Protein AF-X1NFJ2-F1 (afdb_monomer_lite)

Radius of gyration: 23.66 Å; chains: 1; bounding box: 31×42×62 Å

pLDDT: 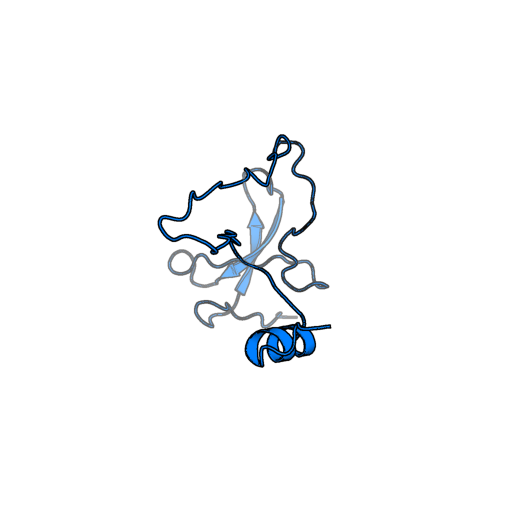mean 71.27, std 18.09, range [36.59, 96.69]

Secondary structure (DSSP, 8-state):
----PBPTTT-PBEEEEE--SSTTTT-EEEEETTTTT---EEES-TT-S----SS---TTS-------------SSTT------S-----HHHHHHHHTT----

Structure (mmCIF, N/CA/C/O backbone):
data_AF-X1NFJ2-F1
#
_entry.id   AF-X1NFJ2-F1
#
loop_
_atom_site.group_PDB
_atom_site.id
_atom_site.type_symbol
_atom_site.label_atom_id
_atom_site.label_alt_id
_atom_site.label_comp_id
_atom_site.label_asym_id
_atom_site.label_entity_id
_atom_site.label_seq_id
_atom_site.pdbx_PDB_ins_code
_atom_site.Cartn_x
_atom_site.Cartn_y
_atom_site.Cartn_z
_atom_site.occupancy
_atom_site.B_iso_or_equiv
_atom_site.auth_seq_id
_atom_site.auth_comp_id
_atom_site.auth_asym_id
_atom_site.auth_atom_id
_atom_site.pdbx_PDB_model_num
ATOM 1 N N . MET A 1 1 ? 9.492 -21.354 -20.645 1.00 36.59 1 MET A N 1
ATOM 2 C CA . MET A 1 1 ? 8.995 -21.420 -19.252 1.00 36.59 1 MET A CA 1
ATOM 3 C C . MET A 1 1 ? 7.998 -20.287 -19.046 1.00 36.59 1 MET A C 1
ATOM 5 O O . MET A 1 1 ? 8.398 -19.133 -18.999 1.00 36.59 1 MET A O 1
ATOM 9 N N . SER A 1 2 ? 6.700 -20.586 -19.053 1.00 46.00 2 SER A N 1
ATOM 10 C CA . SER A 1 2 ? 5.628 -19.600 -18.870 1.00 46.00 2 SER A CA 1
ATOM 11 C C . SER A 1 2 ? 5.333 -19.420 -17.379 1.00 46.00 2 SER A C 1
ATOM 13 O O . SER A 1 2 ? 4.704 -20.284 -16.771 1.00 46.00 2 SER A O 1
ATOM 15 N N . ASN A 1 3 ? 5.788 -18.314 -16.785 1.00 57.44 3 ASN A N 1
ATOM 16 C CA . ASN A 1 3 ? 5.423 -17.939 -15.416 1.00 57.44 3 ASN A CA 1
ATOM 17 C C . ASN A 1 3 ? 3.899 -17.736 -15.329 1.00 57.44 3 ASN A C 1
ATOM 19 O O . ASN A 1 3 ? 3.355 -16.826 -15.950 1.00 57.44 3 ASN A O 1
ATOM 23 N N . ASN A 1 4 ? 3.208 -18.595 -14.573 1.00 74.81 4 ASN A N 1
ATOM 24 C CA . ASN A 1 4 ? 1.748 -18.595 -14.418 1.00 74.81 4 ASN A CA 1
ATOM 25 C C . ASN A 1 4 ? 1.296 -17.590 -13.342 1.00 74.81 4 ASN A C 1
ATOM 27 O O . ASN A 1 4 ? 0.683 -17.955 -12.340 1.00 74.81 4 ASN A O 1
ATOM 31 N N . ILE A 1 5 ? 1.661 -16.319 -13.511 1.00 86.25 5 ILE A N 1
ATOM 32 C CA . ILE A 1 5 ? 1.268 -15.251 -12.585 1.00 86.25 5 ILE A CA 1
ATOM 33 C C . ILE A 1 5 ? -0.131 -14.779 -12.967 1.00 86.25 5 ILE A C 1
ATOM 35 O O . ILE A 1 5 ? -0.373 -14.379 -14.107 1.00 86.25 5 ILE A O 1
ATOM 39 N N . ARG A 1 6 ? -1.059 -14.817 -12.008 1.00 91.69 6 ARG A N 1
ATOM 40 C CA . ARG A 1 6 ? -2.436 -14.346 -12.184 1.00 91.69 6 ARG A CA 1
ATOM 41 C C . ARG A 1 6 ? -2.616 -12.958 -11.588 1.00 91.69 6 ARG A C 1
ATOM 43 O O . ARG A 1 6 ? -2.053 -12.631 -10.550 1.00 91.69 6 ARG A O 1
ATOM 50 N N . CYS A 1 7 ? -3.429 -12.148 -12.252 1.00 92.44 7 CYS A N 1
ATOM 51 C CA . CYS A 1 7 ? -3.769 -10.808 -11.807 1.00 92.44 7 CYS A CA 1
ATOM 52 C C . CYS A 1 7 ? -4.624 -10.876 -10.527 1.00 92.44 7 CYS A C 1
ATOM 54 O O . CYS A 1 7 ? -5.689 -11.495 -10.570 1.00 92.44 7 CYS A O 1
ATOM 56 N N . PRO A 1 8 ? -4.250 -10.191 -9.430 1.00 91.25 8 PRO A N 1
ATOM 57 C CA . PRO A 1 8 ? -5.022 -10.214 -8.182 1.00 91.25 8 PRO A CA 1
ATOM 58 C C . PRO A 1 8 ? -6.396 -9.543 -8.320 1.00 91.25 8 PRO A C 1
ATOM 60 O O . PRO A 1 8 ? -7.315 -9.849 -7.572 1.00 91.25 8 PRO A O 1
ATOM 63 N N . LYS A 1 9 ? -6.558 -8.653 -9.307 1.00 92.75 9 LYS A N 1
ATOM 64 C CA . LYS A 1 9 ? -7.802 -7.913 -9.534 1.00 92.75 9 LYS A CA 1
ATOM 65 C C . LYS A 1 9 ? -8.843 -8.673 -10.359 1.00 92.75 9 LYS A C 1
ATOM 67 O O . LYS A 1 9 ? -10.034 -8.481 -10.158 1.00 92.75 9 LYS A O 1
ATOM 72 N N . CYS A 1 10 ? -8.419 -9.470 -11.342 1.00 94.12 10 CYS A N 1
ATOM 73 C CA . CYS A 1 10 ? -9.346 -10.093 -12.301 1.00 94.12 10 CYS A CA 1
ATOM 74 C C . CYS A 1 10 ? -9.048 -11.561 -12.630 1.00 94.12 10 CYS A C 1
ATOM 76 O O . CYS A 1 10 ? -9.718 -12.140 -13.477 1.00 94.12 10 CYS A O 1
ATOM 78 N N . GLY A 1 11 ? -8.023 -12.161 -12.021 1.00 91.00 11 GLY A N 1
ATOM 79 C CA . GLY A 1 11 ? -7.672 -13.574 -12.190 1.00 91.00 11 GLY A CA 1
ATOM 80 C C . GLY A 1 11 ? -7.032 -13.952 -13.532 1.00 91.00 11 GLY A C 1
ATOM 81 O O . GLY A 1 11 ? -6.497 -15.052 -13.653 1.00 91.00 11 GLY A O 1
ATOM 82 N N . LEU A 1 12 ? -7.043 -13.058 -14.525 1.00 93.50 12 LEU A N 1
ATOM 83 C CA . LEU A 1 12 ? -6.434 -13.276 -15.840 1.00 93.50 12 LEU A CA 1
ATOM 84 C C . LEU A 1 12 ? -4.898 -13.302 -15.769 1.00 93.50 12 LEU A C 1
ATOM 86 O O . LEU A 1 12 ? -4.317 -12.713 -14.853 1.00 93.50 12 LEU A O 1
ATOM 90 N N . PRO A 1 13 ? -4.215 -13.959 -16.724 1.00 94.00 13 PRO A N 1
ATOM 91 C CA . PRO A 1 13 ? -2.762 -14.074 -16.701 1.00 94.00 13 PRO A CA 1
ATOM 92 C C . PRO A 1 13 ? -2.085 -12.706 -16.821 1.00 94.00 13 PRO A C 1
ATOM 94 O O . PRO A 1 13 ? -2.581 -11.794 -17.494 1.00 94.00 13 PRO A O 1
ATOM 97 N N . MET A 1 14 ? -0.932 -12.569 -16.179 1.00 93.88 14 MET A N 1
ATOM 98 C CA . MET A 1 14 ? -0.068 -11.402 -16.288 1.00 93.88 14 MET A CA 1
ATOM 99 C C . MET A 1 14 ? 1.074 -11.666 -17.263 1.00 93.88 14 MET A C 1
ATOM 101 O O . MET A 1 14 ? 1.581 -12.779 -17.369 1.00 93.88 14 MET A O 1
ATOM 105 N N . ILE A 1 15 ? 1.489 -10.621 -17.972 1.00 93.25 15 ILE A N 1
ATOM 106 C CA . ILE A 1 15 ? 2.561 -10.680 -18.964 1.00 93.25 15 ILE A CA 1
ATOM 107 C C . ILE A 1 15 ? 3.666 -9.692 -18.619 1.00 93.25 15 ILE A C 1
ATOM 109 O O . ILE A 1 15 ? 3.402 -8.585 -18.153 1.00 93.25 15 ILE A O 1
ATOM 113 N N . GLN A 1 16 ? 4.909 -10.085 -18.872 1.00 92.62 16 GLN A N 1
ATOM 114 C CA . GLN A 1 16 ? 6.056 -9.213 -18.677 1.00 92.62 16 GLN A CA 1
ATOM 115 C C . GLN A 1 16 ? 6.051 -8.094 -19.725 1.00 92.62 16 GLN A C 1
ATOM 117 O O . GLN A 1 16 ? 6.015 -8.353 -20.928 1.00 92.62 16 GLN A O 1
ATOM 122 N N . ARG A 1 17 ? 6.100 -6.845 -19.276 1.00 91.44 17 ARG A N 1
ATOM 123 C CA . ARG A 1 17 ? 6.156 -5.638 -20.101 1.00 91.44 17 ARG A CA 1
ATOM 124 C C . ARG A 1 17 ? 7.343 -4.783 -19.681 1.00 91.44 17 ARG A C 1
ATOM 126 O O . ARG A 1 17 ? 7.821 -4.880 -18.557 1.00 91.44 17 ARG A O 1
ATOM 133 N N . THR A 1 18 ? 7.786 -3.919 -20.585 1.00 91.75 18 THR A N 1
ATOM 134 C CA . THR A 1 18 ? 8.838 -2.934 -20.319 1.00 91.75 18 THR A CA 1
ATOM 135 C C . THR A 1 18 ? 8.233 -1.539 -20.362 1.00 91.75 18 THR A C 1
ATOM 137 O O . THR A 1 18 ? 7.508 -1.199 -21.304 1.00 91.75 18 THR A O 1
ATOM 140 N N . ALA A 1 19 ? 8.509 -0.728 -19.345 1.00 90.69 19 ALA A N 1
ATOM 141 C CA . ALA A 1 19 ? 8.082 0.660 -19.302 1.00 90.69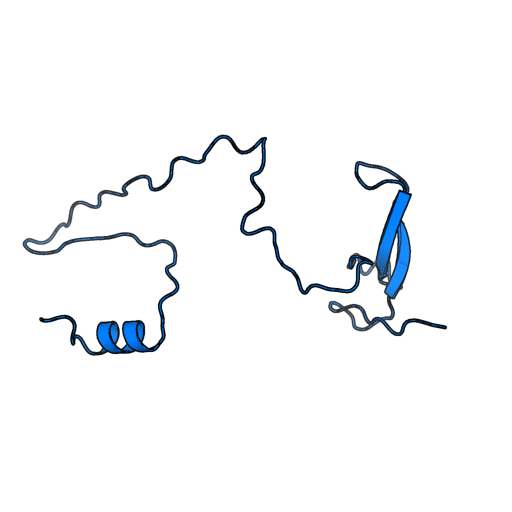 19 ALA A CA 1
ATOM 142 C C . ALA A 1 19 ? 8.812 1.457 -20.391 1.00 90.69 19 ALA A C 1
ATOM 144 O O . ALA A 1 19 ? 10.036 1.445 -20.481 1.00 90.69 19 ALA A O 1
ATOM 145 N N . LYS A 1 20 ? 8.047 2.140 -21.247 1.00 90.56 20 LYS A N 1
ATOM 146 C CA . LYS A 1 20 ? 8.594 2.858 -22.410 1.00 90.56 20 LYS A CA 1
ATOM 147 C C . LYS A 1 20 ? 8.984 4.308 -22.112 1.00 90.56 20 LYS A C 1
ATOM 149 O O . LYS A 1 20 ? 9.751 4.886 -22.871 1.00 90.56 20 LYS A O 1
ATOM 154 N N . ARG A 1 21 ? 8.394 4.928 -21.085 1.00 87.31 21 ARG A N 1
ATOM 155 C CA . ARG A 1 21 ? 8.520 6.363 -20.774 1.00 87.31 21 ARG A CA 1
ATOM 156 C C . ARG A 1 21 ? 8.434 6.595 -19.264 1.00 87.31 21 ARG A C 1
ATOM 158 O O . ARG A 1 21 ? 7.878 5.760 -18.552 1.00 87.31 21 ARG A O 1
ATOM 165 N N . GLY A 1 22 ? 8.914 7.754 -18.815 1.00 85.62 22 GLY A N 1
ATOM 166 C CA . GLY A 1 22 ? 8.852 8.195 -17.420 1.00 85.62 22 GLY A CA 1
ATOM 167 C C . GLY A 1 22 ? 10.031 7.713 -16.560 1.00 85.62 22 GLY A C 1
ATOM 168 O O . GLY A 1 22 ? 10.973 7.131 -17.095 1.00 85.62 22 GLY A O 1
ATOM 169 N N . PRO A 1 23 ? 9.976 7.934 -15.234 1.00 80.25 23 PRO A N 1
ATOM 170 C CA . PRO A 1 23 ? 11.082 7.651 -14.308 1.00 80.25 23 PRO A CA 1
ATOM 171 C C . PRO A 1 23 ? 11.542 6.187 -14.285 1.00 80.25 23 PRO A C 1
ATOM 173 O O . PRO A 1 23 ? 12.698 5.911 -13.999 1.00 80.25 23 PRO A O 1
ATOM 176 N N . ASN A 1 24 ? 10.644 5.258 -14.628 1.00 78.19 24 ASN A N 1
ATOM 177 C CA . ASN A 1 24 ? 10.908 3.818 -14.646 1.00 78.19 24 ASN A CA 1
ATOM 178 C C . ASN A 1 24 ? 11.157 3.271 -16.066 1.00 78.19 24 ASN A C 1
ATOM 180 O O . ASN A 1 24 ? 11.025 2.067 -16.282 1.00 78.19 24 ASN A O 1
ATOM 184 N N . ALA A 1 25 ? 11.441 4.126 -17.058 1.00 87.19 25 ALA A N 1
ATOM 185 C CA . ALA A 1 25 ? 11.681 3.696 -18.438 1.00 87.19 25 ALA A CA 1
ATOM 186 C C . ALA A 1 25 ? 12.822 2.663 -18.523 1.00 87.19 25 ALA A C 1
ATOM 188 O O . ALA A 1 25 ? 13.845 2.792 -17.861 1.00 87.19 25 ALA A O 1
ATOM 189 N N . GLY A 1 26 ? 12.630 1.613 -19.323 1.00 88.44 26 GLY A N 1
ATOM 190 C CA . GLY A 1 26 ? 13.538 0.461 -19.394 1.00 88.44 26 GLY A CA 1
ATOM 191 C C . GLY A 1 26 ? 13.308 -0.590 -18.299 1.00 88.44 26 GLY A C 1
ATOM 192 O O . GLY A 1 26 ? 13.684 -1.748 -18.485 1.00 88.44 26 GLY A O 1
ATOM 193 N N . GLY A 1 27 ? 12.616 -0.240 -17.209 1.00 89.25 27 GLY A N 1
ATOM 194 C CA . GLY A 1 27 ? 12.215 -1.174 -16.160 1.00 89.25 27 GLY A CA 1
ATOM 195 C C . GLY A 1 27 ? 11.179 -2.182 -16.655 1.00 89.25 27 GLY A C 1
ATOM 196 O O . GLY A 1 27 ? 10.252 -1.840 -17.400 1.00 89.25 27 GLY A O 1
ATOM 197 N N . LYS A 1 28 ? 11.326 -3.442 -16.242 1.00 90.38 28 LYS A N 1
ATOM 198 C CA . LYS A 1 28 ? 10.374 -4.510 -16.557 1.00 90.38 28 LYS A CA 1
ATOM 199 C C . LYS A 1 28 ? 9.361 -4.666 -15.409 1.00 90.38 28 LYS A C 1
ATOM 201 O O . LYS A 1 28 ? 9.725 -4.586 -14.241 1.00 90.38 28 LYS A O 1
ATOM 206 N N . PHE A 1 29 ? 8.098 -4.924 -15.738 1.00 92.19 29 PHE A N 1
ATOM 207 C CA . PHE A 1 29 ? 7.015 -5.195 -14.784 1.00 92.19 29 PHE A CA 1
ATOM 208 C C . PHE A 1 29 ? 6.034 -6.232 -15.352 1.00 92.19 29 PHE A C 1
ATOM 210 O O . PHE A 1 29 ? 5.960 -6.425 -16.564 1.00 92.19 29 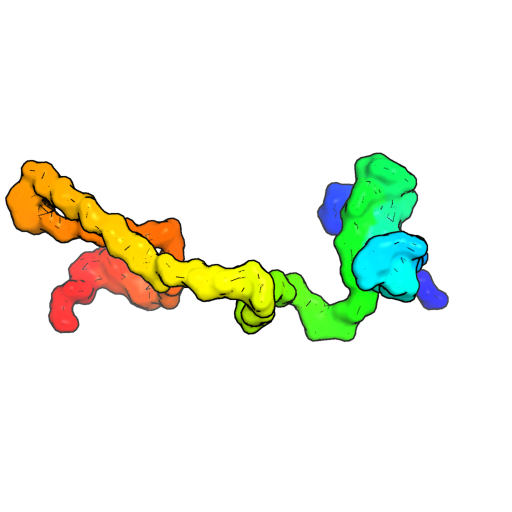PHE A O 1
ATOM 217 N N . TYR A 1 30 ? 5.246 -6.892 -14.509 1.00 92.81 30 TYR A N 1
ATOM 218 C CA . TYR A 1 30 ? 4.106 -7.694 -14.947 1.00 92.81 30 TYR A CA 1
ATOM 219 C C . TYR A 1 30 ? 2.878 -6.801 -15.114 1.00 92.81 30 TYR A C 1
ATOM 221 O O . TYR A 1 30 ? 2.475 -6.119 -14.180 1.00 92.81 30 TYR A O 1
ATOM 229 N N . GLY A 1 31 ? 2.252 -6.812 -16.288 1.00 93.00 31 GLY A N 1
ATOM 230 C CA . GLY A 1 31 ? 0.979 -6.137 -16.548 1.00 93.00 31 GLY A CA 1
ATOM 231 C C . GLY A 1 31 ? -0.127 -7.139 -16.858 1.00 93.00 31 GLY A C 1
ATOM 232 O O . GLY A 1 31 ? 0.127 -8.169 -17.484 1.00 93.00 31 GLY A O 1
ATOM 233 N N . CYS A 1 32 ? -1.362 -6.843 -16.450 1.00 94.94 32 CYS A N 1
ATOM 234 C CA . CYS A 1 32 ? -2.506 -7.689 -16.788 1.00 94.94 32 CYS A CA 1
ATOM 235 C C . CYS A 1 32 ? -2.668 -7.848 -18.314 1.00 94.94 32 CYS A C 1
ATOM 237 O O . CYS A 1 32 ? -2.577 -6.878 -19.075 1.00 94.94 32 CYS A O 1
ATOM 239 N N . SER A 1 33 ? -2.937 -9.076 -18.767 1.00 94.75 33 SER A N 1
ATOM 240 C CA . SER A 1 33 ? -3.224 -9.375 -20.180 1.00 94.75 33 SER A CA 1
ATOM 241 C C . SER A 1 33 ? -4.458 -8.641 -20.710 1.00 94.75 33 SER A C 1
ATOM 243 O O . SER A 1 33 ? -4.500 -8.302 -21.887 1.00 94.75 33 SER A O 1
ATOM 245 N N . ASN A 1 34 ? -5.418 -8.313 -19.842 1.00 95.94 34 ASN A N 1
ATOM 246 C CA . ASN A 1 34 ? -6.663 -7.626 -20.198 1.00 95.94 34 ASN A CA 1
ATOM 247 C C . ASN A 1 34 ? -6.545 -6.089 -20.222 1.00 95.94 34 ASN A C 1
ATOM 249 O O . ASN A 1 34 ? -7.541 -5.376 -20.101 1.00 95.94 34 ASN A O 1
ATOM 253 N N . TYR A 1 35 ? -5.337 -5.537 -20.321 1.00 92.38 35 TYR A N 1
ATOM 254 C CA . TYR A 1 35 ? -5.163 -4.105 -20.563 1.00 92.38 35 TYR A CA 1
ATOM 255 C C . TYR A 1 35 ? -5.763 -3.724 -21.936 1.00 92.38 35 TYR A C 1
ATOM 257 O O . TYR A 1 35 ? -5.489 -4.428 -22.907 1.00 92.38 35 TYR A O 1
ATOM 265 N N . PRO A 1 36 ? -6.534 -2.622 -22.068 1.00 94.62 36 PRO A N 1
ATOM 266 C CA . PRO A 1 36 ? -6.695 -1.511 -21.119 1.00 94.62 36 PRO A CA 1
ATOM 267 C C . PRO A 1 36 ? -7.822 -1.667 -20.085 1.00 94.62 36 PRO A C 1
ATOM 269 O O . PRO A 1 36 ? -7.927 -0.824 -19.194 1.00 94.62 36 PRO A O 1
ATOM 272 N N . LYS A 1 37 ? -8.649 -2.719 -20.173 1.00 96.69 37 LYS A N 1
ATOM 273 C CA . LYS A 1 37 ? -9.786 -2.953 -19.261 1.00 96.69 37 LYS A CA 1
ATOM 274 C C . LYS A 1 37 ? -9.335 -3.224 -17.822 1.00 96.69 37 LYS A C 1
ATOM 276 O O . LYS A 1 37 ? -9.991 -2.796 -16.879 1.00 96.69 37 LYS A O 1
ATOM 281 N N . CYS A 1 38 ? -8.193 -3.885 -17.644 1.00 94.88 38 CYS A N 1
ATOM 282 C CA . CYS A 1 38 ? -7.544 -4.068 -16.348 1.00 94.88 38 CYS A CA 1
ATOM 283 C C . CYS A 1 38 ? -6.127 -3.477 -16.374 1.00 94.88 38 CYS A C 1
ATOM 285 O O . CYS A 1 38 ? -5.300 -3.877 -17.191 1.00 94.88 38 CYS A O 1
ATOM 287 N N . LYS A 1 39 ? -5.854 -2.514 -15.484 1.00 94.31 39 LYS A N 1
ATOM 288 C CA . LYS A 1 39 ? -4.584 -1.763 -15.406 1.00 94.31 39 LYS A CA 1
ATOM 289 C C . LYS A 1 39 ? -3.664 -2.224 -14.266 1.00 94.31 39 LYS A C 1
ATOM 291 O O . LYS A 1 39 ? -2.714 -1.525 -13.947 1.00 94.31 39 LYS A O 1
ATOM 296 N N . GLU A 1 40 ? -3.965 -3.369 -13.657 1.00 93.88 40 GLU A N 1
ATOM 297 C CA . GLU A 1 40 ? -3.182 -3.929 -12.553 1.00 93.88 40 GLU A CA 1
ATOM 298 C C . GLU A 1 40 ? -1.759 -4.294 -13.003 1.00 93.88 40 GLU A C 1
ATOM 300 O O . GLU A 1 40 ? -1.578 -4.889 -14.078 1.00 93.88 40 GLU A O 1
ATOM 305 N N . THR A 1 41 ? -0.765 -3.969 -12.173 1.00 92.38 41 THR A N 1
ATOM 306 C CA . THR A 1 41 ? 0.656 -4.227 -12.441 1.00 92.38 41 THR A CA 1
ATOM 307 C C . THR A 1 41 ? 1.370 -4.761 -11.207 1.00 92.38 41 THR A C 1
ATOM 309 O O . THR A 1 41 ? 1.108 -4.290 -10.108 1.00 92.38 41 THR A O 1
ATOM 312 N N . LEU A 1 42 ? 2.321 -5.675 -11.391 1.00 89.19 42 LEU A N 1
ATOM 313 C CA . LEU A 1 42 ? 3.188 -6.194 -10.332 1.00 89.19 42 LEU A CA 1
ATOM 314 C C . LEU A 1 42 ? 4.670 -5.985 -10.701 1.00 89.19 42 LEU A C 1
ATOM 316 O O . LEU A 1 42 ? 5.014 -6.045 -11.885 1.00 89.19 42 LEU A O 1
ATOM 320 N N . PRO A 1 43 ? 5.561 -5.751 -9.725 1.00 88.12 43 PRO A N 1
ATOM 321 C CA . PRO A 1 43 ? 7.006 -5.710 -9.956 1.00 88.12 43 PRO A CA 1
ATOM 322 C C . PRO A 1 43 ? 7.566 -7.102 -10.315 1.00 88.12 43 PRO A C 1
ATOM 324 O O . PRO A 1 43 ? 6.923 -8.119 -10.062 1.00 88.12 43 PRO A O 1
ATOM 327 N N . ILE A 1 44 ? 8.755 -7.156 -10.932 1.00 81.88 44 ILE A N 1
ATOM 328 C CA . ILE A 1 44 ? 9.401 -8.419 -11.361 1.00 81.88 44 ILE A CA 1
ATOM 329 C C . ILE A 1 44 ? 10.359 -9.004 -10.321 1.00 81.88 44 ILE A C 1
ATOM 331 O O . ILE A 1 44 ? 10.652 -10.196 -10.389 1.00 81.88 44 ILE A O 1
ATOM 335 N N . ASP A 1 45 ? 10.798 -8.224 -9.333 1.00 74.12 45 ASP A N 1
ATOM 336 C CA . ASP A 1 45 ? 11.763 -8.712 -8.351 1.00 74.12 45 ASP A CA 1
ATOM 337 C C . ASP A 1 45 ? 11.115 -9.586 -7.270 1.00 74.12 45 ASP A C 1
ATOM 339 O O . ASP A 1 45 ? 10.472 -9.148 -6.316 1.00 74.12 45 ASP A O 1
ATOM 343 N N . SER A 1 46 ? 11.329 -10.882 -7.456 1.00 53.31 46 SER A N 1
ATOM 344 C CA . SER A 1 46 ? 11.083 -11.983 -6.538 1.00 53.31 46 SER A CA 1
ATOM 345 C C . SER A 1 46 ? 12.064 -11.959 -5.360 1.00 53.31 46 SER A C 1
ATOM 347 O O . SER A 1 46 ? 13.191 -12.427 -5.521 1.00 53.31 46 SER A O 1
ATOM 349 N N . ARG A 1 47 ? 11.625 -11.434 -4.198 1.00 50.44 47 ARG A N 1
ATOM 350 C CA . ARG A 1 47 ? 12.008 -11.834 -2.811 1.00 50.44 47 ARG A CA 1
ATOM 351 C C . ARG A 1 47 ? 11.477 -10.923 -1.685 1.00 50.44 47 ARG A C 1
ATOM 353 O O . ARG A 1 47 ? 11.991 -10.982 -0.574 1.00 50.44 47 ARG A O 1
ATOM 360 N N . ASN A 1 48 ? 10.439 -10.119 -1.898 1.00 42.81 48 ASN A N 1
ATOM 361 C CA . ASN A 1 48 ? 9.669 -9.601 -0.769 1.00 42.81 48 ASN A CA 1
ATOM 362 C C . ASN A 1 48 ? 8.252 -9.227 -1.207 1.00 42.81 48 ASN A C 1
ATOM 364 O O . ASN A 1 48 ? 8.055 -8.563 -2.221 1.00 42.81 48 ASN A O 1
ATOM 368 N N . THR A 1 49 ? 7.289 -9.702 -0.420 1.00 46.66 49 THR A N 1
ATOM 369 C CA . THR A 1 49 ? 5.985 -9.105 -0.082 1.00 46.66 49 THR A CA 1
ATOM 370 C C . THR A 1 49 ? 5.954 -7.575 -0.246 1.00 46.66 49 THR A C 1
ATOM 372 O O . THR A 1 49 ? 7.014 -6.950 -0.236 1.00 46.66 49 THR A O 1
ATOM 375 N N . PRO A 1 50 ? 4.777 -6.921 -0.326 1.00 45.78 50 PRO A N 1
ATOM 376 C CA . PRO A 1 50 ? 4.712 -5.470 -0.281 1.00 45.78 50 PRO A CA 1
ATOM 377 C C . PRO A 1 50 ? 5.198 -5.000 1.094 1.00 45.78 50 PRO A C 1
ATOM 379 O O . PRO A 1 50 ? 4.421 -4.779 2.014 1.00 45.78 50 PRO A O 1
ATOM 382 N N . GLN A 1 51 ? 6.505 -4.811 1.232 1.00 44.44 51 GLN A N 1
ATOM 383 C CA . GLN A 1 51 ? 7.012 -3.732 2.041 1.00 44.44 51 GLN A CA 1
ATOM 384 C C . GLN A 1 51 ? 6.648 -2.493 1.232 1.00 44.44 51 GLN A C 1
ATOM 386 O O . GLN A 1 51 ? 7.400 -2.024 0.381 1.00 44.44 51 GLN A O 1
ATOM 391 N N . GLY A 1 52 ? 5.435 -1.979 1.463 1.00 44.53 52 GLY A N 1
ATOM 392 C CA . GLY A 1 52 ? 5.273 -0.538 1.371 1.00 44.53 52 GLY A CA 1
ATOM 393 C C . GLY A 1 52 ? 6.453 0.068 2.123 1.00 44.53 52 GLY A C 1
ATOM 394 O O . GLY A 1 52 ? 6.865 -0.475 3.149 1.00 44.53 52 GLY A O 1
ATOM 395 N N . ASN A 1 53 ? 7.050 1.117 1.575 1.00 47.88 53 ASN A N 1
ATOM 396 C CA . ASN A 1 53 ? 8.165 1.809 2.204 1.00 47.88 53 ASN A CA 1
ATOM 397 C C . ASN A 1 53 ? 7.713 2.484 3.514 1.00 47.88 53 ASN A C 1
ATOM 399 O O . ASN A 1 53 ? 7.637 3.704 3.597 1.00 47.88 53 ASN A O 1
ATOM 403 N N . TYR A 1 54 ? 7.414 1.698 4.545 1.00 46.56 54 TYR A N 1
ATOM 404 C CA . TYR A 1 54 ? 7.449 2.114 5.934 1.00 46.56 54 TYR A CA 1
ATOM 405 C C . TYR A 1 54 ? 8.930 2.175 6.308 1.00 46.56 54 TYR A C 1
ATOM 407 O O . TYR A 1 54 ? 9.522 1.172 6.697 1.00 46.56 54 TYR A O 1
ATOM 415 N N . GLY A 1 55 ? 9.542 3.343 6.090 1.00 44.44 55 GLY A N 1
ATOM 416 C CA . GLY A 1 55 ? 10.913 3.628 6.524 1.00 44.44 55 GLY A CA 1
ATOM 417 C C . GLY A 1 55 ? 11.906 4.083 5.452 1.00 44.44 55 GLY A C 1
ATOM 418 O O . GLY A 1 55 ? 13.070 4.263 5.785 1.00 44.44 55 GLY A O 1
ATOM 419 N N . GLN A 1 56 ? 11.509 4.308 4.192 1.00 52.00 56 GLN A N 1
ATOM 420 C CA . GLN A 1 56 ? 12.391 5.054 3.282 1.00 52.00 56 GLN A CA 1
ATOM 421 C C . GLN A 1 56 ? 12.179 6.551 3.495 1.00 52.00 56 GLN A C 1
ATOM 423 O O . GLN A 1 56 ? 11.098 7.074 3.221 1.00 52.00 56 GLN A O 1
ATOM 428 N N . GLU A 1 57 ? 13.213 7.233 3.984 1.00 48.31 57 GLU A N 1
ATOM 429 C CA . GLU A 1 57 ? 13.231 8.687 4.097 1.00 48.31 57 GLU A CA 1
ATOM 430 C C . GLU A 1 57 ? 13.040 9.309 2.711 1.00 48.31 57 GLU A C 1
ATOM 432 O O . GLU A 1 57 ? 13.912 9.285 1.836 1.00 48.31 57 GLU A O 1
ATOM 437 N N . ASN A 1 58 ? 11.859 9.877 2.487 1.00 52.22 58 ASN A N 1
ATOM 438 C CA . ASN A 1 58 ? 11.636 10.740 1.346 1.00 52.22 58 ASN A CA 1
ATOM 439 C C . ASN A 1 58 ? 12.484 12.000 1.558 1.00 52.22 58 ASN A C 1
ATOM 441 O O . ASN A 1 58 ? 12.094 12.894 2.297 1.00 52.22 58 ASN A O 1
ATOM 445 N N . LYS A 1 59 ? 13.605 12.122 0.845 1.00 50.81 59 LYS A N 1
ATOM 446 C CA . LYS A 1 59 ? 14.453 13.335 0.795 1.00 50.81 59 LYS A CA 1
ATOM 447 C C . LYS A 1 59 ? 13.720 14.630 0.381 1.00 50.81 59 LYS A C 1
ATOM 449 O O . LYS A 1 59 ? 14.283 15.714 0.474 1.00 50.81 59 LYS A O 1
ATOM 454 N N . TYR A 1 60 ? 12.472 14.514 -0.079 1.00 53.12 60 TYR A N 1
ATOM 455 C CA . TYR A 1 60 ? 11.565 15.621 -0.406 1.00 53.12 60 TYR A CA 1
ATOM 456 C C . TYR A 1 60 ? 10.375 15.761 0.559 1.00 53.12 60 TYR A C 1
ATOM 458 O O . TYR A 1 60 ? 9.619 16.725 0.452 1.00 53.12 60 TYR A O 1
ATOM 466 N N . MET A 1 61 ? 10.206 14.846 1.517 1.00 46.62 61 MET A N 1
ATOM 467 C CA . MET A 1 61 ? 9.358 15.082 2.680 1.00 46.62 61 MET A CA 1
ATOM 468 C C . MET A 1 61 ? 10.222 15.798 3.704 1.00 46.62 61 MET A C 1
ATOM 470 O O . MET A 1 61 ? 10.951 15.174 4.468 1.00 46.62 61 MET A O 1
ATOM 474 N N . LYS A 1 62 ? 10.157 17.134 3.701 1.00 50.22 62 LYS A N 1
ATOM 475 C CA . LYS A 1 62 ? 10.548 17.895 4.886 1.00 50.22 62 LYS A CA 1
ATOM 476 C C . LYS A 1 62 ? 9.813 17.261 6.061 1.00 50.22 62 LYS A C 1
ATOM 478 O O . LYS A 1 62 ? 8.591 17.149 6.000 1.00 50.22 62 LYS A O 1
ATOM 483 N N . GLN A 1 63 ? 10.597 16.782 7.021 1.00 56.84 63 GLN A N 1
ATOM 484 C CA . GLN A 1 63 ? 10.206 16.311 8.342 1.00 56.84 63 GLN A CA 1
ATOM 485 C C . GLN A 1 63 ? 8.814 16.830 8.710 1.00 56.84 63 GLN A C 1
ATOM 487 O O . GLN A 1 63 ? 8.642 18.017 8.983 1.00 56.84 63 GLN A O 1
ATOM 492 N N . ILE A 1 64 ? 7.798 15.971 8.601 1.00 51.78 64 ILE A N 1
ATOM 493 C CA . ILE A 1 64 ? 6.484 16.334 9.109 1.00 51.78 64 ILE A CA 1
ATOM 494 C C . ILE A 1 64 ? 6.645 16.276 10.625 1.00 51.78 64 ILE A C 1
ATOM 496 O O 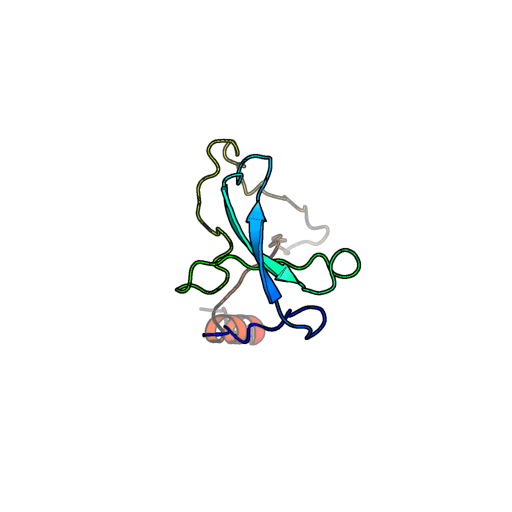. ILE A 1 64 ? 6.711 15.185 11.188 1.00 51.78 64 ILE A O 1
ATOM 500 N N . ASP A 1 65 ? 6.791 17.436 11.263 1.00 51.56 65 ASP A N 1
ATOM 501 C CA . ASP A 1 65 ? 6.784 17.547 12.717 1.00 51.56 65 ASP A CA 1
ATOM 502 C C . ASP A 1 65 ? 5.407 17.089 13.215 1.00 51.56 65 ASP A C 1
ATOM 504 O O . ASP A 1 65 ? 4.420 17.824 13.186 1.00 51.56 65 ASP A O 1
ATOM 508 N N . PHE A 1 66 ? 5.327 15.821 13.613 1.00 46.69 66 PHE A N 1
ATOM 509 C CA . PHE A 1 66 ? 4.218 15.257 14.367 1.00 46.69 66 PHE A CA 1
ATOM 510 C C . PHE A 1 66 ? 4.754 14.649 15.669 1.00 46.69 66 PHE A C 1
ATOM 512 O O . PHE A 1 66 ? 5.859 14.104 15.685 1.00 46.69 66 PHE A O 1
ATOM 519 N N . PRO A 1 67 ? 3.962 14.695 16.754 1.00 49.47 67 PRO A N 1
ATOM 520 C CA . PRO A 1 67 ? 2.551 15.059 16.759 1.00 49.47 67 PRO A CA 1
ATOM 521 C C . PRO A 1 67 ? 2.320 16.553 17.004 1.00 49.47 67 PRO A C 1
ATOM 523 O O . PRO A 1 67 ? 2.826 17.126 17.967 1.00 49.47 67 PRO A O 1
ATOM 526 N N . HIS A 1 68 ? 1.454 17.168 16.194 1.00 51.06 68 HIS A N 1
ATOM 527 C CA . HIS A 1 68 ? 0.702 18.310 16.697 1.00 51.06 68 HIS A CA 1
ATOM 528 C C . HIS A 1 68 ? -0.097 17.816 17.903 1.00 51.06 68 HIS A C 1
ATOM 530 O O . HIS A 1 68 ? -0.991 16.980 17.769 1.00 51.06 68 HIS A O 1
ATOM 536 N N . SER A 1 69 ? 0.240 18.306 19.092 1.00 51.19 69 SER A N 1
ATOM 537 C CA . SER A 1 69 ? -0.554 18.063 20.290 1.00 51.19 69 SER A CA 1
ATOM 538 C C . SER A 1 69 ? -1.949 18.650 20.081 1.00 51.19 69 SER A C 1
ATOM 540 O O . SER A 1 69 ? -2.155 19.856 20.211 1.00 51.19 69 SER A O 1
ATOM 542 N N . LEU A 1 70 ? -2.922 17.804 19.747 1.00 53.16 70 LEU A N 1
ATOM 543 C CA . LEU A 1 70 ? -4.328 18.184 19.783 1.00 53.16 70 LEU A CA 1
ATOM 544 C C . LEU A 1 70 ? -4.738 18.298 21.254 1.00 53.16 70 LEU A C 1
ATOM 546 O O . LEU A 1 70 ? -4.926 17.298 21.945 1.00 53.16 70 LEU A O 1
ATOM 550 N N . ILE A 1 71 ? -4.847 19.527 21.755 1.00 58.38 71 ILE A N 1
ATOM 551 C CA . ILE A 1 71 ? -5.314 19.796 23.118 1.00 58.38 71 ILE A CA 1
ATOM 552 C C . ILE A 1 71 ? -6.836 19.948 23.071 1.00 58.38 71 ILE A C 1
ATOM 554 O O . ILE A 1 71 ? -7.353 21.011 22.727 1.00 58.38 71 ILE A O 1
ATOM 558 N N . ALA A 1 72 ? -7.573 18.902 23.444 1.00 58.78 72 ALA A N 1
ATOM 559 C CA . ALA A 1 72 ? -8.988 19.058 23.769 1.00 58.78 72 ALA A CA 1
ATOM 560 C C . ALA A 1 72 ? -9.132 19.549 25.208 1.00 58.78 72 ALA A C 1
ATOM 562 O O . ALA A 1 72 ? -8.654 18.908 26.143 1.00 58.78 72 ALA A O 1
ATOM 563 N N . LYS A 1 73 ? -9.840 20.668 25.394 1.00 59.72 73 LYS A N 1
ATOM 564 C CA . LYS A 1 73 ? -10.303 21.082 26.720 1.00 59.72 73 LYS A CA 1
ATOM 565 C C . LYS A 1 73 ? -11.553 20.266 27.077 1.00 59.72 73 LYS A C 1
ATOM 567 O O . LYS A 1 73 ? -12.562 20.405 26.380 1.00 59.72 73 LYS A O 1
ATOM 572 N N . PRO A 1 74 ? -11.519 19.421 28.119 1.00 63.84 74 PRO A N 1
ATOM 573 C CA . PRO A 1 74 ? -12.698 18.680 28.553 1.00 63.84 74 PRO A CA 1
ATOM 574 C C . PRO A 1 74 ? -13.771 19.655 29.064 1.00 63.84 74 PRO A C 1
ATOM 576 O O . PRO A 1 74 ? -13.458 20.654 29.710 1.00 63.84 74 PRO A O 1
ATOM 579 N N . ARG A 1 75 ? -15.049 19.370 28.782 1.00 61.59 75 ARG A N 1
AT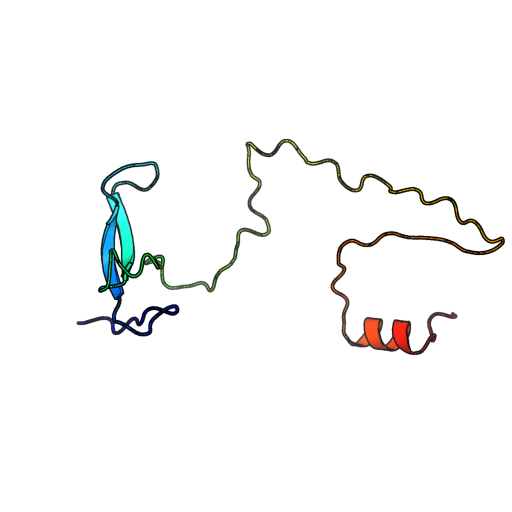OM 580 C CA . ARG A 1 75 ? -16.190 20.119 29.352 1.00 61.59 75 ARG A CA 1
ATOM 581 C C . ARG A 1 75 ? -16.575 19.652 30.763 1.00 61.59 75 ARG A C 1
ATOM 583 O O . ARG A 1 75 ? -17.327 20.349 31.435 1.00 61.59 75 ARG A O 1
ATOM 590 N N . PHE A 1 76 ? -16.064 18.503 31.202 1.00 68.62 76 PHE A N 1
ATOM 591 C CA . PHE A 1 76 ? -16.373 17.883 32.490 1.00 68.62 76 PHE A CA 1
ATOM 592 C C . PHE A 1 76 ? -15.153 17.939 33.414 1.00 68.62 76 PHE A C 1
ATOM 594 O O . PHE A 1 76 ? -14.024 17.773 32.947 1.00 68.62 76 PHE A O 1
ATOM 601 N N . LYS A 1 77 ? -15.374 18.186 34.712 1.00 68.69 77 LYS A N 1
ATOM 602 C CA . LYS A 1 77 ? -14.305 18.109 35.718 1.00 68.69 77 LYS A CA 1
ATOM 603 C C . LYS A 1 77 ? -13.823 16.655 35.834 1.00 68.69 77 LYS A C 1
ATOM 605 O O . LYS A 1 77 ? -14.638 15.745 35.739 1.00 68.69 77 LYS A O 1
ATOM 610 N N . ASP A 1 78 ? -12.509 16.485 35.990 1.00 67.25 78 ASP A N 1
ATOM 611 C CA . ASP A 1 78 ? -11.811 15.212 36.253 1.00 67.25 78 ASP A CA 1
ATOM 612 C C . ASP A 1 78 ? -11.665 14.217 35.078 1.00 67.25 78 ASP A C 1
ATOM 614 O O . ASP A 1 78 ? -11.463 13.026 35.290 1.00 67.25 78 ASP A O 1
ATOM 618 N N . TYR A 1 79 ? -11.681 14.693 33.823 1.00 66.75 79 TYR A N 1
ATOM 619 C CA . TYR A 1 79 ? -11.422 13.862 32.630 1.00 66.75 79 TYR A CA 1
ATOM 620 C C . TYR A 1 79 ? -10.185 14.329 31.846 1.00 66.75 79 TYR A C 1
ATOM 622 O O . TYR A 1 79 ? -10.024 15.523 31.595 1.00 66.75 79 TYR A O 1
ATOM 630 N N . GLN A 1 80 ? -9.344 13.394 31.378 1.00 64.12 80 GLN A N 1
ATOM 631 C CA . GLN A 1 80 ? -8.254 13.671 30.429 1.00 64.12 80 GLN A CA 1
ATOM 632 C C . GLN A 1 80 ? -8.611 13.136 29.036 1.00 64.12 80 GLN A C 1
ATOM 634 O O . GLN A 1 80 ? -8.966 11.972 28.882 1.00 64.12 80 GLN A O 1
ATOM 639 N N . VAL A 1 81 ? -8.486 13.980 28.008 1.00 58.69 81 VAL A N 1
ATOM 640 C CA . VAL A 1 81 ? -8.695 13.587 26.606 1.00 58.69 81 VAL A CA 1
ATOM 641 C C . VAL A 1 81 ? -7.339 13.412 25.931 1.00 58.69 81 VAL A C 1
ATOM 643 O O . VAL A 1 81 ? -6.507 14.318 25.970 1.00 58.69 81 VAL A O 1
ATOM 646 N N . ARG A 1 82 ? -7.119 12.260 25.292 1.00 59.53 82 ARG A N 1
ATOM 647 C CA . ARG A 1 82 ? -5.963 12.011 24.423 1.00 59.53 82 ARG A CA 1
ATOM 648 C C . ARG A 1 82 ? -6.452 11.550 23.060 1.00 59.53 82 ARG A C 1
ATOM 650 O O . ARG A 1 82 ? -7.206 10.588 22.969 1.00 59.53 82 ARG A O 1
ATOM 657 N N . PHE A 1 83 ? -6.012 12.238 22.015 1.00 58.16 83 PHE A N 1
ATOM 658 C CA . PHE A 1 83 ? -6.250 11.812 20.644 1.00 58.16 83 PHE A CA 1
ATOM 659 C C . PHE A 1 83 ? -5.150 10.848 20.227 1.00 58.16 83 PHE A C 1
ATOM 661 O O . PHE A 1 83 ? -3.966 11.143 20.378 1.00 58.16 83 PHE A O 1
ATOM 668 N N . ILE A 1 84 ? -5.555 9.699 19.706 1.00 61.47 84 ILE A N 1
ATOM 669 C CA . ILE A 1 84 ? -4.664 8.718 19.109 1.00 61.47 84 ILE A CA 1
ATOM 670 C C . ILE A 1 84 ? -5.245 8.430 17.728 1.00 61.47 84 ILE A C 1
ATOM 672 O O . ILE A 1 84 ? -6.385 7.985 17.643 1.00 61.47 84 ILE A O 1
ATOM 676 N N . GLU A 1 85 ? -4.505 8.722 16.655 1.00 57.75 85 GLU A N 1
ATOM 677 C CA . GLU A 1 85 ? -5.011 8.504 15.291 1.00 57.75 85 GLU A CA 1
ATOM 678 C C . GLU A 1 85 ? -5.210 7.008 15.021 1.00 57.75 85 GLU A C 1
ATOM 680 O O . GLU A 1 85 ? -6.290 6.581 14.623 1.00 57.75 85 GLU A O 1
ATOM 685 N N . THR A 1 86 ? -4.193 6.185 15.287 1.00 57.19 86 THR A N 1
ATOM 686 C CA . THR A 1 86 ? -4.264 4.716 15.305 1.00 57.19 86 THR A CA 1
ATOM 687 C C . THR A 1 86 ? -3.035 4.192 16.048 1.00 57.19 86 THR A C 1
ATOM 689 O O . THR A 1 86 ? -1.917 4.577 15.718 1.00 57.19 86 THR A O 1
ATOM 692 N N . VAL A 1 87 ? -3.206 3.315 17.040 1.00 63.72 87 VAL A N 1
ATOM 693 C CA . VAL A 1 87 ? -2.083 2.642 17.718 1.00 63.72 87 VAL A CA 1
ATOM 694 C C . VAL A 1 87 ? -2.271 1.136 17.611 1.00 63.72 87 VAL A C 1
ATOM 696 O O . VAL A 1 87 ? -3.317 0.604 17.973 1.00 63.72 87 VAL A O 1
ATOM 699 N N . ALA A 1 88 ? -1.239 0.452 17.119 1.00 66.25 88 ALA A N 1
ATOM 700 C CA . ALA A 1 88 ? -1.125 -0.992 17.233 1.00 66.25 88 ALA A CA 1
ATOM 701 C C . ALA A 1 88 ? -0.489 -1.326 18.589 1.00 66.25 88 ALA A C 1
ATOM 703 O O . ALA A 1 88 ? 0.582 -0.817 18.917 1.00 66.25 88 ALA A O 1
ATOM 704 N N . VAL A 1 89 ? -1.144 -2.181 19.368 1.00 78.44 89 VAL A N 1
ATOM 705 C CA . VAL A 1 89 ? -0.626 -2.716 20.634 1.00 78.44 89 VAL A CA 1
ATOM 706 C C . VAL A 1 89 ? -0.576 -4.240 20.576 1.00 78.44 89 VAL A C 1
ATOM 708 O O . VAL A 1 89 ? -1.259 -4.858 19.757 1.00 78.44 89 VAL A O 1
ATOM 711 N N . SER A 1 90 ? 0.229 -4.857 21.444 1.00 75.31 90 SER A N 1
ATOM 712 C CA . SER A 1 90 ? 0.193 -6.310 21.623 1.00 75.31 90 SER A CA 1
ATOM 713 C C . SER A 1 90 ? -1.172 -6.755 22.160 1.00 75.31 90 SER A C 1
ATOM 715 O O . SER A 1 90 ? -1.856 -5.999 22.854 1.00 75.31 90 SER A O 1
ATOM 717 N N . LYS A 1 91 ? -1.563 -7.998 21.853 1.00 72.88 91 LYS A N 1
ATOM 718 C CA . LYS A 1 91 ? -2.832 -8.582 22.315 1.00 72.88 91 LYS A CA 1
ATOM 719 C C . LYS A 1 91 ? -2.937 -8.549 23.841 1.00 72.88 91 LYS A C 1
ATOM 721 O O . LYS A 1 91 ? -3.947 -8.103 24.366 1.00 72.88 91 LYS A O 1
ATOM 726 N N . ASP A 1 92 ? -1.851 -8.897 24.524 1.00 78.12 92 ASP A N 1
ATOM 727 C CA . ASP A 1 92 ? -1.771 -8.908 25.986 1.00 78.12 92 ASP A CA 1
ATOM 728 C C . ASP A 1 92 ? -1.998 -7.516 26.594 1.00 78.12 92 ASP A C 1
ATOM 730 O O . ASP A 1 92 ? -2.617 -7.383 27.646 1.00 78.12 92 ASP A O 1
ATOM 734 N N . LEU A 1 93 ? -1.503 -6.458 25.940 1.00 76.88 93 LEU A N 1
ATOM 735 C CA . LEU A 1 93 ? -1.722 -5.084 26.388 1.00 76.88 93 LEU A CA 1
ATOM 736 C C . LEU A 1 93 ? -3.154 -4.628 26.093 1.00 76.88 93 LEU A C 1
ATOM 738 O O . LEU A 1 93 ? -3.757 -3.959 26.926 1.00 76.88 93 LEU A O 1
ATOM 742 N N . LEU A 1 94 ? -3.714 -5.016 24.943 1.00 79.25 94 LEU A N 1
ATOM 743 C CA . LEU A 1 94 ? -5.107 -4.728 24.607 1.00 79.25 94 LEU A CA 1
ATOM 744 C C . LEU A 1 94 ? -6.058 -5.363 25.625 1.00 79.25 94 LEU A C 1
ATOM 746 O O . LEU A 1 94 ? -6.954 -4.683 26.111 1.00 79.25 94 LEU A O 1
ATOM 750 N N . GLU A 1 95 ? -5.817 -6.623 25.988 1.00 80.75 95 GLU A N 1
ATOM 751 C CA . GLU A 1 95 ? -6.604 -7.352 26.984 1.00 80.75 95 GLU A CA 1
ATOM 752 C C . GLU A 1 95 ? -6.545 -6.654 28.351 1.00 80.75 95 GLU A C 1
ATOM 754 O O . GLU A 1 95 ? -7.595 -6.366 28.923 1.00 80.75 95 GLU A O 1
ATOM 759 N N . LYS A 1 96 ? -5.352 -6.251 28.810 1.00 78.44 96 LYS A N 1
ATOM 760 C CA . LYS A 1 96 ? -5.168 -5.482 30.059 1.00 78.44 96 LYS A CA 1
ATOM 761 C C . LYS A 1 96 ? -5.867 -4.122 30.047 1.00 78.44 96 LYS A C 1
ATOM 763 O O . LYS A 1 96 ? -6.462 -3.729 31.048 1.00 78.44 96 LYS A O 1
ATOM 768 N N . ILE A 1 97 ? -5.827 -3.412 28.917 1.00 74.94 97 ILE A N 1
ATOM 769 C CA . ILE A 1 97 ? -6.535 -2.135 28.739 1.00 74.94 97 ILE A CA 1
ATOM 770 C C . ILE A 1 97 ? -8.051 -2.360 28.788 1.00 74.94 97 ILE A C 1
ATOM 772 O O . ILE A 1 9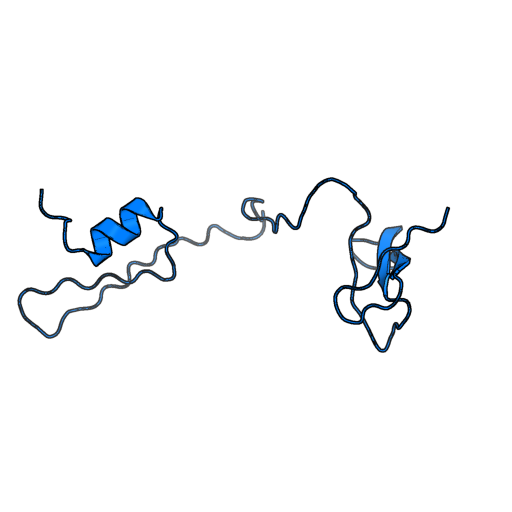7 ? -8.759 -1.616 29.462 1.00 74.94 97 ILE A O 1
ATOM 776 N N . THR A 1 98 ? -8.559 -3.389 28.102 1.00 72.19 98 THR A N 1
ATOM 777 C CA . THR A 1 98 ? -10.000 -3.689 28.062 1.00 72.19 98 THR A CA 1
ATOM 778 C C . THR A 1 98 ? -10.540 -4.242 29.376 1.00 72.19 98 THR A C 1
ATOM 780 O O . THR A 1 98 ? -11.702 -4.006 29.692 1.00 72.19 98 THR A O 1
ATOM 783 N N . ALA A 1 99 ? -9.710 -4.941 30.150 1.00 79.50 99 ALA A N 1
ATOM 784 C CA . ALA A 1 99 ? -10.075 -5.500 31.446 1.00 79.50 99 ALA A CA 1
ATOM 785 C C . ALA A 1 99 ? -10.064 -4.456 32.578 1.00 79.50 99 ALA A C 1
ATOM 787 O O . ALA A 1 99 ? -10.457 -4.768 33.697 1.00 79.50 99 ALA A O 1
ATOM 788 N N . GLY A 1 100 ? -9.628 -3.217 32.309 1.00 62.53 100 GLY A N 1
ATOM 789 C CA . GLY A 1 100 ? -9.507 -2.178 33.335 1.00 62.53 100 GLY A CA 1
ATOM 790 C C . GLY A 1 100 ? -8.406 -2.463 34.363 1.00 62.53 100 GLY A C 1
ATOM 791 O O . GLY A 1 100 ? -8.352 -1.811 35.398 1.00 62.53 100 GLY A O 1
ATOM 792 N N . GLU A 1 101 ? -7.504 -3.404 34.080 1.00 60.12 101 GLU A N 1
ATOM 793 C CA . GLU A 1 101 ? -6.463 -3.875 35.004 1.00 60.12 101 GLU A CA 1
ATOM 794 C C . GLU A 1 101 ? -5.192 -3.011 34.966 1.00 60.12 101 GLU A C 1
ATOM 796 O O . GLU A 1 101 ? -4.110 -3.451 35.352 1.00 60.12 101 GLU A O 1
ATOM 801 N N . MET A 1 102 ? -5.296 -1.762 34.509 1.00 59.59 102 MET A N 1
ATOM 802 C CA . MET A 1 102 ? -4.185 -0.807 34.554 1.00 59.59 102 MET A CA 1
ATOM 803 C C . MET A 1 102 ? -4.187 0.020 35.844 1.00 59.59 102 MET A C 1
ATOM 805 O O . MET A 1 102 ? -3.989 1.232 35.813 1.00 59.59 102 MET A O 1
ATOM 809 N N . GLU A 1 103 ? -4.381 -0.643 36.982 1.00 56.66 103 GLU A N 1
ATOM 810 C CA . GLU A 1 103 ? -4.049 -0.093 38.295 1.00 56.66 103 GLU A CA 1
ATOM 811 C C . GLU A 1 103 ? -3.090 -1.041 39.022 1.00 56.66 103 GLU A C 1
ATOM 813 O O . GLU A 1 103 ? -3.503 -1.924 39.777 1.00 56.66 103 GLU A O 1
ATOM 818 N N . LYS A 1 104 ? -1.792 -0.849 38.753 1.00 45.47 104 LYS A N 1
ATOM 819 C CA . LYS A 1 104 ? -0.697 -0.771 39.737 1.00 45.47 104 LYS A CA 1
ATOM 820 C C . LYS A 1 104 ? 0.624 -0.403 39.070 1.00 45.47 104 LYS A C 1
ATOM 822 O O . LYS A 1 104 ? 0.946 -1.003 38.023 1.00 45.47 104 LYS A O 1
#

Organism: NCBI:txid412755

InterPro domains:
  IPR013498 DNA topoisomerase, type IA, zn finger [PF01396] (6-45)

Sequence (104 aa):
MSNNIRCPKCGLPMIQRTAKRGPNAGGKFYGCSNYPKCKETLPIDSRNTPQGNYGQENKYMKQIDFPHSLIAKPRFKDYQVRFIETVAVSKDLLEKITAGEMEK

Foldseek 3Di:
DDDQDAFPVPRAGWDWDAACDDPRHRAIWTAGPPPPVGGGIGHDDPDDDPPPPPDDPPPPPDPPDDDPFPDDDDPDPPDDDHDDPDDDDDPVVVCCVVVVVPDD